Protein AF-A0A970XWB8-F1 (afdb_monomer)

Structure (mmCIF, N/CA/C/O backbone):
data_AF-A0A970XWB8-F1
#
_entry.id   AF-A0A970XWB8-F1
#
loop_
_atom_site.group_PDB
_atom_site.id
_atom_site.type_symbol
_atom_site.label_atom_id
_atom_site.label_alt_id
_atom_site.label_comp_id
_atom_site.label_asym_id
_atom_site.label_entity_id
_atom_site.label_seq_id
_atom_site.pdbx_PDB_ins_code
_atom_site.Cartn_x
_atom_site.Cartn_y
_atom_site.Cartn_z
_atom_site.occupancy
_atom_site.B_iso_or_equiv
_atom_site.auth_seq_id
_atom_site.auth_comp_id
_atom_site.auth_asym_id
_atom_site.auth_atom_id
_atom_site.pdbx_PDB_model_num
ATOM 1 N N . ILE A 1 1 ? -3.480 -6.942 6.965 1.00 97.00 1 ILE A N 1
ATOM 2 C CA . ILE A 1 1 ? -2.243 -6.229 7.371 1.00 97.00 1 ILE A CA 1
ATOM 3 C C . ILE A 1 1 ? -1.103 -6.768 6.522 1.00 97.00 1 ILE A C 1
ATOM 5 O O . ILE A 1 1 ? -0.975 -7.986 6.450 1.00 97.00 1 ILE A O 1
ATOM 9 N N . ILE A 1 2 ? -0.336 -5.912 5.849 1.00 97.88 2 ILE A N 1
ATOM 10 C CA . ILE A 1 2 ? 0.740 -6.326 4.931 1.00 97.88 2 ILE A CA 1
ATOM 11 C C . ILE A 1 2 ? 1.904 -5.331 4.969 1.00 97.88 2 ILE A C 1
ATOM 13 O O . ILE A 1 2 ? 1.704 -4.161 5.289 1.00 97.88 2 ILE A O 1
ATOM 17 N N . GLU A 1 3 ? 3.121 -5.783 4.676 1.00 97.56 3 GLU A N 1
ATOM 18 C CA . GLU A 1 3 ? 4.267 -4.881 4.557 1.00 97.56 3 GLU A CA 1
ATOM 19 C C . GLU A 1 3 ? 4.194 -4.037 3.277 1.00 97.56 3 GLU A C 1
ATOM 21 O O . GLU A 1 3 ? 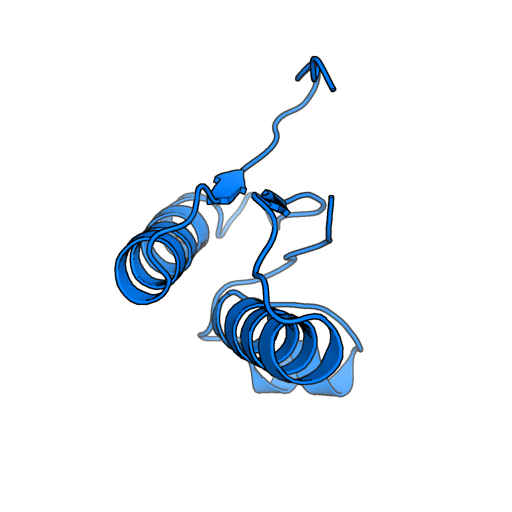3.699 -4.505 2.252 1.00 97.56 3 GLU A O 1
ATOM 26 N N . VAL A 1 4 ? 4.668 -2.794 3.358 1.00 98.06 4 VAL A N 1
ATOM 27 C CA . VAL A 1 4 ? 5.016 -1.952 2.208 1.00 98.06 4 VAL A CA 1
ATOM 28 C C . VAL A 1 4 ? 6.248 -1.157 2.614 1.00 98.06 4 VAL A C 1
ATOM 30 O O . VAL A 1 4 ? 6.136 -0.168 3.333 1.00 98.06 4 VAL A O 1
ATOM 33 N N . THR A 1 5 ? 7.434 -1.609 2.211 1.00 97.44 5 THR A N 1
ATOM 34 C CA . THR A 1 5 ? 8.700 -1.055 2.715 1.00 97.44 5 THR A CA 1
ATOM 35 C C . THR A 1 5 ? 9.186 0.200 1.998 1.00 97.44 5 THR A C 1
ATOM 37 O O . THR A 1 5 ? 9.795 1.061 2.638 1.00 97.44 5 THR A O 1
ATOM 40 N N . SER A 1 6 ? 8.929 0.344 0.698 1.00 97.62 6 SER A N 1
ATOM 41 C CA . SER A 1 6 ? 9.477 1.452 -0.099 1.00 97.62 6 SER A CA 1
ATOM 42 C C . SER A 1 6 ? 8.465 2.038 -1.083 1.00 97.62 6 SER A C 1
ATOM 44 O O . SER A 1 6 ? 7.383 1.489 -1.273 1.00 97.62 6 SER A O 1
ATOM 46 N N . SER A 1 7 ? 8.824 3.157 -1.714 1.00 98.00 7 SER A N 1
ATOM 47 C CA . SER A 1 7 ? 8.044 3.763 -2.799 1.00 98.00 7 SER A CA 1
ATOM 48 C C . SER A 1 7 ? 8.234 3.031 -4.127 1.00 98.00 7 SER A C 1
ATOM 50 O O . SER A 1 7 ? 9.210 2.300 -4.320 1.00 98.00 7 SER A O 1
ATOM 52 N N . ASP A 1 8 ? 7.346 3.290 -5.085 1.00 98.38 8 ASP A N 1
ATOM 53 C CA . ASP A 1 8 ? 7.360 2.665 -6.417 1.00 98.38 8 ASP A CA 1
ATOM 54 C C . ASP A 1 8 ? 8.634 2.950 -7.216 1.00 98.38 8 ASP A C 1
ATOM 56 O O . ASP A 1 8 ? 9.021 2.177 -8.093 1.00 98.38 8 ASP A O 1
ATOM 60 N N . LYS A 1 9 ? 9.360 4.018 -6.864 1.00 98.12 9 LYS A N 1
ATOM 61 C CA . LYS A 1 9 ? 10.693 4.304 -7.412 1.00 98.12 9 LYS A CA 1
ATOM 62 C C . LYS A 1 9 ? 11.679 3.143 -7.202 1.00 98.12 9 LYS A C 1
ATOM 64 O O . LYS A 1 9 ? 12.641 3.022 -7.955 1.00 98.12 9 LYS A O 1
ATOM 69 N N . TYR A 1 10 ? 11.460 2.316 -6.183 1.00 97.75 10 TYR A N 1
ATOM 70 C CA . TYR A 1 10 ? 12.318 1.193 -5.811 1.00 97.75 10 TYR A CA 1
ATOM 71 C C . TYR A 1 10 ? 11.709 -0.168 -6.178 1.00 97.75 10 TYR A C 1
ATOM 73 O O . TYR A 1 10 ? 12.096 -1.174 -5.589 1.00 97.75 10 TYR A O 1
ATOM 81 N N . LEU A 1 11 ? 10.789 -0.220 -7.149 1.00 98.12 11 LEU A N 1
ATOM 82 C CA . LEU A 1 11 ? 10.106 -1.446 -7.578 1.00 98.12 11 LEU A CA 1
ATOM 83 C C . LEU A 1 11 ? 11.063 -2.626 -7.810 1.00 98.12 11 LEU A C 1
ATOM 85 O O . LEU A 1 11 ? 10.835 -3.711 -7.277 1.00 98.12 11 LEU A O 1
ATOM 89 N N . ASP A 1 12 ? 12.140 -2.416 -8.568 1.00 98.25 12 ASP A N 1
ATOM 90 C CA . ASP A 1 12 ? 13.095 -3.484 -8.890 1.00 98.25 12 ASP A CA 1
ATOM 91 C C . ASP A 1 12 ? 13.824 -3.994 -7.643 1.00 98.25 12 ASP A C 1
ATOM 93 O O . ASP A 1 12 ? 13.971 -5.200 -7.458 1.00 98.25 12 ASP A O 1
ATOM 97 N N . PHE A 1 13 ? 14.205 -3.085 -6.741 1.00 97.12 13 PHE A N 1
ATOM 98 C CA . PHE A 1 13 ? 14.797 -3.447 -5.455 1.00 97.12 13 PHE A CA 1
ATOM 99 C C . PHE A 1 13 ? 13.813 -4.252 -4.598 1.00 97.12 13 PHE A C 1
ATOM 101 O O . PHE A 1 13 ? 14.192 -5.278 -4.037 1.00 97.12 13 PHE A O 1
ATOM 108 N N . CYS A 1 14 ? 12.552 -3.819 -4.520 1.00 97.69 14 CYS A N 1
ATOM 109 C CA . CYS A 1 14 ? 11.516 -4.529 -3.778 1.00 97.69 14 CYS A CA 1
ATOM 110 C C . CYS A 1 14 ? 11.313 -5.945 -4.337 1.00 97.69 14 CYS A C 1
ATOM 112 O O . CYS A 1 14 ? 11.372 -6.909 -3.576 1.00 97.69 14 CYS A O 1
ATOM 114 N N . LYS A 1 15 ? 11.211 -6.098 -5.664 1.00 97.56 15 LYS A N 1
ATOM 115 C CA . LYS A 1 15 ? 11.127 -7.412 -6.324 1.00 97.56 15 LYS A CA 1
ATOM 116 C C . LYS A 1 15 ? 12.341 -8.294 -6.028 1.00 97.56 15 LYS A C 1
ATOM 118 O O . LYS A 1 15 ? 12.173 -9.459 -5.685 1.00 97.56 15 LYS A O 1
ATOM 123 N N . GLU A 1 16 ? 13.553 -7.752 -6.148 1.00 98.19 16 GLU A N 1
ATOM 124 C CA . GLU A 1 16 ? 1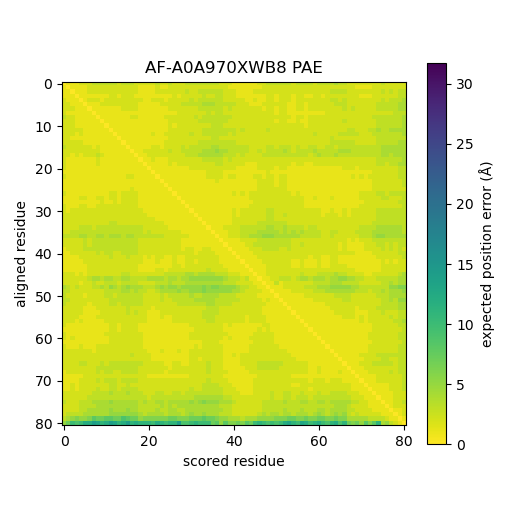4.794 -8.508 -5.939 1.00 98.19 16 GLU A CA 1
ATOM 125 C C . GLU A 1 16 ? 14.959 -8.963 -4.481 1.00 98.19 16 GLU A C 1
ATOM 127 O O . GLU A 1 16 ? 15.435 -10.068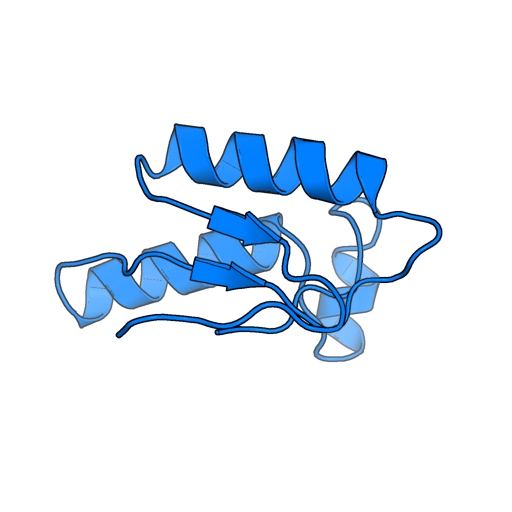 -4.222 1.00 98.19 16 GLU A O 1
ATOM 132 N N . LYS A 1 17 ? 14.581 -8.114 -3.519 1.00 97.25 17 LYS A N 1
ATOM 133 C CA . LYS A 1 17 ? 14.754 -8.388 -2.084 1.00 97.25 17 LYS A CA 1
ATOM 134 C C . LYS A 1 17 ? 13.549 -9.055 -1.424 1.00 97.25 17 LYS A C 1
ATOM 136 O O . LYS A 1 17 ? 13.657 -9.445 -0.266 1.00 97.25 17 LYS A O 1
ATOM 141 N N . GLY A 1 18 ? 12.440 -9.217 -2.145 1.00 96.44 18 GLY A N 1
ATOM 142 C CA . GLY A 1 18 ? 11.208 -9.791 -1.605 1.00 96.44 18 GLY A CA 1
ATOM 143 C C . GLY A 1 18 ? 10.450 -8.842 -0.671 1.00 96.44 18 GLY A C 1
ATOM 144 O O . GLY A 1 18 ? 9.800 -9.309 0.257 1.00 96.44 18 GLY A O 1
ATOM 145 N N . HIS A 1 19 ? 10.553 -7.534 -0.911 1.00 97.81 19 HIS A N 1
ATOM 146 C CA . HIS A 1 19 ? 9.777 -6.494 -0.233 1.00 97.81 19 HIS A CA 1
ATOM 147 C C . HIS A 1 19 ? 8.639 -5.981 -1.112 1.00 97.81 19 HIS A C 1
ATOM 149 O O . HIS A 1 19 ? 8.620 -6.202 -2.324 1.00 97.81 19 HIS A O 1
ATOM 155 N N . MET A 1 20 ? 7.717 -5.230 -0.515 1.00 98.19 20 MET A N 1
ATOM 156 C CA . MET A 1 20 ? 6.608 -4.609 -1.226 1.00 98.19 20 MET A CA 1
ATOM 157 C C . MET A 1 20 ? 6.835 -3.111 -1.449 1.00 98.19 20 MET A C 1
ATOM 159 O O . MET A 1 20 ? 7.533 -2.412 -0.707 1.00 98.19 20 MET A O 1
ATOM 163 N N . CYS A 1 21 ? 6.205 -2.615 -2.505 1.00 98.44 21 CYS A N 1
ATOM 164 C CA . CYS A 1 21 ? 5.938 -1.204 -2.759 1.00 98.44 21 CYS A CA 1
ATOM 165 C C . CYS A 1 21 ? 4.461 -1.067 -3.190 1.00 98.44 21 CYS A C 1
ATOM 167 O O . CYS A 1 21 ? 3.818 -2.093 -3.445 1.00 98.44 21 CYS A O 1
ATOM 169 N N . PRO A 1 22 ? 3.894 0.146 -3.268 1.00 98.62 22 PRO A N 1
ATOM 170 C CA . PRO A 1 22 ? 2.488 0.353 -3.635 1.00 98.62 22 PRO A CA 1
ATOM 171 C C . PRO A 1 22 ? 2.048 -0.358 -4.930 1.00 98.62 22 PRO A C 1
ATOM 173 O O . PRO A 1 22 ? 0.996 -0.996 -4.955 1.00 98.62 22 PRO A O 1
ATOM 176 N N . ALA A 1 23 ? 2.870 -0.346 -5.979 1.00 98.62 23 ALA A N 1
ATOM 177 C CA . ALA A 1 23 ? 2.599 -1.039 -7.236 1.00 98.62 23 ALA A CA 1
ATOM 178 C C . ALA A 1 23 ? 2.507 -2.564 -7.060 1.00 98.62 23 ALA A C 1
ATOM 180 O O . ALA A 1 23 ? 1.588 -3.188 -7.588 1.00 98.62 23 ALA A O 1
ATOM 181 N N . LEU A 1 24 ? 3.407 -3.162 -6.271 1.00 98.69 24 LEU A N 1
ATOM 182 C CA . LEU A 1 24 ? 3.354 -4.594 -5.953 1.00 98.69 24 LEU A CA 1
ATOM 183 C C . LEU A 1 24 ? 2.138 -4.932 -5.090 1.00 98.69 24 LEU A C 1
ATOM 185 O O . LEU A 1 24 ? 1.487 -5.947 -5.321 1.00 98.69 24 LEU A O 1
ATOM 189 N N . LEU A 1 25 ? 1.794 -4.068 -4.129 1.00 98.69 25 LEU A N 1
ATOM 190 C CA . LEU A 1 25 ? 0.583 -4.230 -3.327 1.00 98.69 25 LEU A CA 1
ATOM 191 C C . LEU A 1 25 ? -0.656 -4.264 -4.227 1.00 98.69 25 LEU A C 1
ATOM 193 O O . LEU A 1 25 ? -1.497 -5.146 -4.070 1.00 98.69 25 LEU A O 1
ATOM 197 N N . LYS A 1 26 ? -0.749 -3.354 -5.201 1.00 98.75 26 LYS A N 1
ATOM 198 C CA . LYS A 1 26 ? -1.847 -3.348 -6.171 1.00 98.75 26 LYS A CA 1
ATOM 199 C C . LYS A 1 26 ? -1.935 -4.663 -6.947 1.00 98.75 26 LYS A C 1
ATOM 201 O O . LYS A 1 26 ? -3.024 -5.225 -7.059 1.00 98.75 26 LYS A O 1
ATOM 206 N N . GLU A 1 27 ? -0.812 -5.153 -7.474 1.00 98.50 27 GLU A N 1
ATOM 207 C CA . GLU A 1 27 ? -0.769 -6.429 -8.201 1.00 98.50 27 GLU A CA 1
ATOM 208 C C . GLU A 1 27 ? -1.301 -7.586 -7.340 1.00 98.50 27 GLU A C 1
ATOM 210 O O . GLU A 1 27 ? -2.142 -8.362 -7.797 1.00 98.50 27 GLU A O 1
ATOM 215 N N . GLU A 1 28 ? -0.875 -7.669 -6.079 1.00 98.19 28 GLU A N 1
ATOM 216 C CA . GLU A 1 28 ? -1.319 -8.717 -5.155 1.00 98.19 28 GLU A CA 1
ATOM 217 C C . GLU A 1 28 ? -2.799 -8.591 -4.769 1.00 98.19 28 GLU A C 1
ATOM 219 O O . GLU A 1 28 ? -3.504 -9.599 -4.699 1.00 98.19 28 GLU A O 1
ATOM 224 N N . LEU A 1 29 ? -3.318 -7.375 -4.583 1.00 98.50 29 LEU A N 1
ATOM 225 C CA . LEU A 1 29 ? -4.739 -7.153 -4.288 1.00 98.50 29 LEU A CA 1
ATOM 226 C C . LEU A 1 29 ? -5.641 -7.524 -5.470 1.00 98.50 29 LEU A C 1
ATOM 228 O O . LEU A 1 29 ? -6.700 -8.126 -5.277 1.00 98.50 29 LEU A O 1
ATOM 232 N N . LEU A 1 30 ? -5.213 -7.226 -6.698 1.00 98.62 30 LEU A N 1
ATOM 233 C CA . LEU A 1 30 ? -5.923 -7.652 -7.903 1.00 98.62 30 LEU A CA 1
ATOM 234 C C . LEU A 1 30 ? -5.915 -9.179 -8.036 1.00 98.62 30 LEU A C 1
ATOM 236 O O . LEU A 1 30 ? -6.968 -9.772 -8.258 1.00 98.62 30 LEU A O 1
ATOM 240 N N . ARG A 1 31 ? -4.772 -9.837 -7.797 1.00 98.50 31 ARG A N 1
ATOM 241 C CA . ARG A 1 31 ? -4.699 -11.309 -7.756 1.00 98.50 31 ARG A CA 1
ATOM 242 C C . ARG A 1 31 ? -5.604 -11.892 -6.673 1.00 98.50 31 ARG A C 1
ATOM 244 O O . ARG A 1 31 ? -6.298 -12.878 -6.916 1.00 98.50 31 ARG A O 1
ATOM 251 N N . HIS A 1 32 ? -5.630 -11.282 -5.489 1.00 98.19 32 HIS A N 1
ATOM 252 C CA . HIS A 1 32 ? -6.525 -11.686 -4.409 1.00 98.19 32 HIS A CA 1
ATOM 253 C C . HIS A 1 32 ? -7.991 -11.600 -4.844 1.00 98.19 32 HIS A C 1
ATOM 255 O O . HIS A 1 32 ? -8.738 -12.559 -4.648 1.00 98.19 32 HIS A O 1
ATOM 261 N N . ARG A 1 33 ? -8.398 -10.499 -5.489 1.00 98.12 33 ARG A N 1
ATOM 262 C CA . ARG A 1 33 ? -9.743 -10.358 -6.061 1.00 98.12 33 ARG A CA 1
ATOM 263 C C . ARG A 1 33 ? -10.052 -11.469 -7.045 1.00 98.12 33 ARG A C 1
ATOM 265 O O . ARG A 1 33 ? -11.115 -12.070 -6.949 1.00 98.12 33 ARG A O 1
ATOM 272 N N . ASP A 1 34 ? -9.138 -11.761 -7.957 1.00 98.44 34 ASP A N 1
ATOM 273 C CA . ASP A 1 34 ? -9.372 -12.762 -8.994 1.00 98.44 34 ASP A CA 1
ATOM 274 C C . ASP A 1 34 ? -9.522 -14.173 -8.388 1.00 98.44 34 ASP A C 1
ATOM 276 O O . ASP A 1 34 ? -10.304 -14.984 -8.881 1.00 98.44 34 ASP A O 1
ATOM 280 N N . MET A 1 35 ? -8.847 -14.455 -7.266 1.00 98.38 35 MET A N 1
ATOM 281 C CA . MET A 1 35 ? -8.957 -15.730 -6.544 1.00 98.38 35 MET A CA 1
ATOM 282 C C . MET A 1 35 ? -10.143 -15.815 -5.571 1.00 98.38 35 MET A C 1
ATOM 284 O O . MET A 1 35 ? -10.607 -16.916 -5.270 1.00 98.38 35 MET A O 1
ATOM 288 N N . ARG A 1 36 ? -10.590 -14.690 -4.999 1.00 98.00 36 ARG A N 1
ATOM 289 C CA . ARG A 1 36 ? -11.525 -14.665 -3.853 1.00 98.00 36 ARG A CA 1
ATOM 290 C C . ARG A 1 36 ? -12.834 -13.935 -4.135 1.00 98.00 36 ARG A C 1
ATOM 292 O O . ARG A 1 36 ? -13.765 -14.047 -3.346 1.00 98.00 36 ARG A O 1
ATOM 299 N N . GLY A 1 37 ? -12.914 -13.198 -5.236 1.00 98.00 37 GLY A N 1
ATOM 300 C CA . GLY A 1 37 ? -14.060 -12.380 -5.625 1.00 98.00 37 GLY A CA 1
ATOM 301 C C . GLY A 1 37 ? -14.150 -11.021 -4.922 1.00 98.00 37 GLY A C 1
ATOM 302 O O . GLY A 1 37 ? -15.105 -10.293 -5.172 1.00 98.00 37 GLY A O 1
ATOM 303 N N . TYR A 1 38 ? -13.191 -10.659 -4.061 1.00 97.50 38 TYR A N 1
ATOM 304 C CA . TYR A 1 38 ? -13.182 -9.382 -3.337 1.00 97.50 38 TYR A CA 1
ATOM 305 C C . TYR A 1 38 ? -11.762 -8.886 -3.032 1.00 97.50 38 TYR A C 1
ATOM 307 O O . TYR A 1 38 ? -10.807 -9.669 -3.007 1.00 97.50 38 TYR A O 1
ATOM 315 N N . ILE A 1 39 ? -11.638 -7.586 -2.761 1.00 98.00 39 ILE A N 1
ATOM 316 C CA . ILE A 1 39 ? -10.422 -6.959 -2.234 1.00 98.00 39 ILE A CA 1
ATOM 317 C C . ILE A 1 39 ? -10.707 -6.540 -0.783 1.00 98.00 39 ILE A C 1
ATOM 319 O O . ILE A 1 39 ? -11.724 -5.886 -0.558 1.00 98.00 39 ILE A O 1
ATOM 323 N N . PRO A 1 40 ? -9.894 -6.951 0.207 1.00 96.88 40 PRO A N 1
ATOM 324 C CA . PRO A 1 40 ? -10.070 -6.511 1.588 1.00 96.88 40 PRO A CA 1
ATOM 325 C C . PRO A 1 40 ? -9.568 -5.076 1.773 1.00 96.88 40 PRO A C 1
ATOM 327 O O . PRO A 1 40 ? -8.663 -4.646 1.058 1.00 96.88 40 PRO A O 1
ATOM 330 N N . ASP A 1 41 ? -10.069 -4.389 2.799 1.00 96.94 41 ASP A N 1
ATOM 331 C CA . ASP A 1 41 ? -9.397 -3.197 3.315 1.00 96.94 41 ASP A CA 1
ATOM 332 C C . ASP A 1 41 ? -8.005 -3.561 3.851 1.00 96.94 41 ASP A C 1
ATOM 334 O O . ASP A 1 41 ? -7.763 -4.655 4.385 1.00 96.94 41 ASP A O 1
ATOM 338 N N . VAL A 1 42 ? -7.058 -2.642 3.681 1.00 98.06 42 VAL A N 1
ATOM 339 C CA . VAL A 1 42 ? -5.638 -2.892 3.913 1.00 98.06 42 VAL A CA 1
ATOM 340 C C . VAL A 1 42 ? -5.084 -1.928 4.946 1.00 98.06 42 VAL A C 1
ATOM 342 O O . VAL A 1 42 ? -5.302 -0.725 4.895 1.00 98.06 42 VAL A O 1
ATOM 345 N N . VAL A 1 43 ? -4.268 -2.471 5.846 1.00 98.06 43 VAL A N 1
ATOM 346 C CA . VAL A 1 43 ? -3.394 -1.697 6.729 1.00 98.06 43 VAL A CA 1
ATOM 347 C C . VAL A 1 43 ? -1.948 -2.058 6.395 1.00 98.06 43 VAL A C 1
ATOM 349 O O . VAL A 1 43 ? -1.587 -3.241 6.464 1.00 98.06 43 VAL A O 1
ATOM 352 N N . THR A 1 44 ? -1.136 -1.070 6.015 1.00 98.06 44 THR A N 1
ATOM 353 C CA . THR A 1 44 ? 0.272 -1.249 5.631 1.00 98.06 44 THR A CA 1
ATOM 354 C C . THR A 1 44 ? 1.215 -1.004 6.808 1.00 98.06 44 THR A C 1
ATOM 356 O O . THR A 1 44 ? 1.002 -0.075 7.587 1.00 98.06 44 THR A O 1
ATOM 359 N N . VAL A 1 45 ? 2.275 -1.807 6.922 1.00 97.69 45 VAL A N 1
ATOM 360 C CA . VAL A 1 45 ? 3.311 -1.717 7.973 1.00 97.69 45 VAL A CA 1
ATOM 361 C C . VAL A 1 45 ? 4.730 -1.785 7.381 1.00 97.69 45 VAL A C 1
ATOM 363 O O . VAL A 1 45 ? 4.896 -2.034 6.190 1.00 97.69 45 VAL A O 1
ATOM 366 N N . HIS A 1 46 ? 5.758 -1.615 8.226 1.00 96.31 46 HIS A N 1
ATOM 367 C CA . HIS A 1 46 ? 7.180 -1.777 7.871 1.00 96.31 46 HIS A CA 1
ATOM 368 C C . HIS A 1 46 ? 7.708 -0.761 6.834 1.00 96.31 46 HIS A C 1
ATOM 370 O O . HIS A 1 46 ? 8.550 -1.089 6.000 1.00 96.31 46 HIS A O 1
ATOM 376 N N . MET A 1 47 ? 7.224 0.483 6.902 1.00 94.69 47 MET A N 1
ATOM 377 C CA . MET A 1 47 ? 7.606 1.555 5.980 1.00 94.69 47 MET A CA 1
ATOM 378 C C . MET A 1 47 ? 8.994 2.127 6.285 1.00 94.69 47 MET A C 1
ATOM 380 O O . MET A 1 47 ? 9.371 2.338 7.440 1.00 94.69 47 MET A O 1
ATOM 384 N N . ASN A 1 48 ? 9.726 2.492 5.233 1.00 93.69 48 ASN A N 1
ATOM 385 C CA . ASN A 1 48 ? 10.893 3.350 5.359 1.00 93.69 48 ASN A CA 1
ATOM 386 C C . ASN A 1 48 ? 10.460 4.788 5.686 1.00 93.69 48 ASN A C 1
ATOM 388 O O . ASN A 1 48 ? 9.932 5.498 4.829 1.00 93.69 48 ASN A O 1
ATOM 392 N N . LYS A 1 49 ? 10.760 5.241 6.908 1.00 92.00 49 LYS A N 1
ATOM 393 C CA . LYS A 1 49 ? 10.431 6.588 7.407 1.00 92.00 49 LYS A CA 1
ATOM 394 C C . LYS A 1 49 ? 10.866 7.723 6.470 1.00 92.00 49 LYS A C 1
ATOM 396 O O . LYS A 1 49 ? 10.190 8.740 6.388 1.00 92.00 49 LYS A O 1
ATOM 401 N N . MET A 1 50 ? 11.971 7.563 5.739 1.00 96.06 50 MET A N 1
ATOM 402 C CA . MET A 1 50 ? 12.471 8.597 4.820 1.00 96.06 50 MET A CA 1
ATOM 403 C C . MET A 1 50 ? 11.612 8.765 3.559 1.00 96.06 50 MET A C 1
ATOM 405 O O . MET A 1 50 ? 11.787 9.739 2.831 1.00 96.06 50 MET A O 1
ATOM 409 N N . LEU A 1 51 ? 10.725 7.811 3.273 1.00 96.12 51 LEU A N 1
ATOM 410 C CA . LEU A 1 51 ? 9.889 7.771 2.073 1.00 96.12 51 LEU A CA 1
ATOM 411 C C . LEU A 1 51 ? 8.392 7.852 2.394 1.00 96.12 51 LEU A C 1
ATOM 413 O O . LEU A 1 51 ? 7.579 7.759 1.476 1.00 96.12 51 LEU A O 1
ATOM 417 N N . GLU A 1 52 ? 8.029 8.039 3.663 1.00 93.88 52 GLU A N 1
ATOM 418 C CA . GLU A 1 52 ? 6.656 7.889 4.149 1.00 93.88 52 GLU A CA 1
ATOM 419 C C . GLU A 1 52 ? 5.655 8.773 3.390 1.00 93.88 52 GLU A C 1
ATOM 421 O O . GLU A 1 52 ? 4.653 8.266 2.893 1.00 93.88 52 GLU A O 1
ATOM 426 N N . ASP A 1 53 ? 5.954 10.062 3.199 1.00 95.50 53 ASP A N 1
ATOM 427 C CA . ASP A 1 53 ? 5.075 10.990 2.469 1.00 95.50 53 ASP A CA 1
ATOM 428 C C . ASP A 1 53 ? 4.850 10.557 1.016 1.00 95.50 53 ASP A C 1
ATOM 430 O O . ASP A 1 53 ? 3.738 10.617 0.487 1.00 95.50 53 ASP A O 1
ATOM 434 N N . LYS A 1 54 ? 5.914 10.079 0.361 1.00 97.38 54 LYS A N 1
ATOM 435 C CA . LYS A 1 54 ? 5.844 9.603 -1.022 1.00 97.38 54 LYS A CA 1
ATOM 436 C C . LYS A 1 54 ? 5.006 8.335 -1.118 1.00 97.38 54 LYS A C 1
ATOM 438 O O . LYS A 1 54 ? 4.145 8.242 -1.989 1.00 97.38 54 LYS A O 1
ATOM 443 N N . MET A 1 55 ? 5.225 7.405 -0.196 1.00 97.38 55 MET A N 1
ATOM 444 C CA . MET A 1 55 ? 4.462 6.166 -0.105 1.00 97.38 55 MET A CA 1
ATOM 445 C C . MET A 1 55 ? 2.997 6.436 0.228 1.00 97.38 55 MET A C 1
ATOM 447 O O . MET A 1 55 ? 2.128 5.786 -0.335 1.00 97.38 55 MET A O 1
ATOM 451 N N . ARG A 1 56 ? 2.695 7.423 1.078 1.00 97.12 56 ARG A N 1
ATOM 452 C CA . ARG A 1 56 ? 1.321 7.817 1.412 1.00 97.12 56 ARG A CA 1
ATOM 453 C C . ARG A 1 56 ? 0.557 8.280 0.173 1.00 97.12 56 ARG A C 1
ATOM 455 O O . ARG A 1 56 ? -0.568 7.844 -0.031 1.00 97.12 56 ARG A O 1
ATOM 462 N N . MET A 1 57 ? 1.178 9.099 -0.679 1.00 98.25 57 MET A N 1
ATOM 463 C CA . MET A 1 57 ? 0.571 9.518 -1.951 1.00 98.25 57 MET A CA 1
ATOM 464 C C . MET A 1 57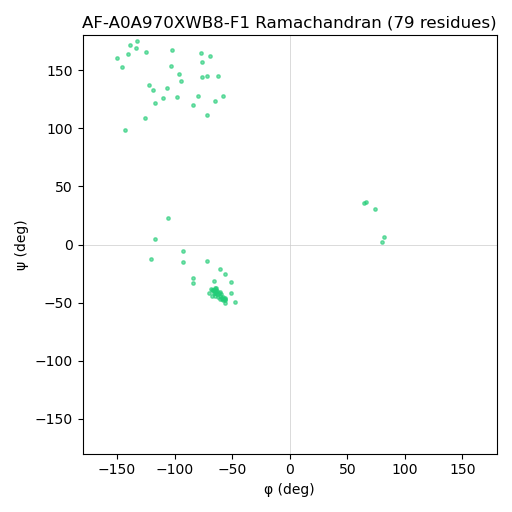 ? 0.353 8.345 -2.915 1.00 98.25 57 MET A C 1
ATOM 466 O O . MET A 1 57 ? -0.683 8.265 -3.566 1.00 98.25 57 MET A O 1
ATOM 470 N N . GLU A 1 58 ? 1.318 7.433 -3.019 1.00 98.62 58 GLU A N 1
ATOM 471 C CA . GLU A 1 58 ? 1.222 6.275 -3.917 1.00 98.62 58 GLU A CA 1
ATOM 472 C C . GLU A 1 58 ? 0.178 5.258 -3.433 1.00 98.62 58 GLU A C 1
ATOM 474 O O . GLU A 1 58 ? -0.6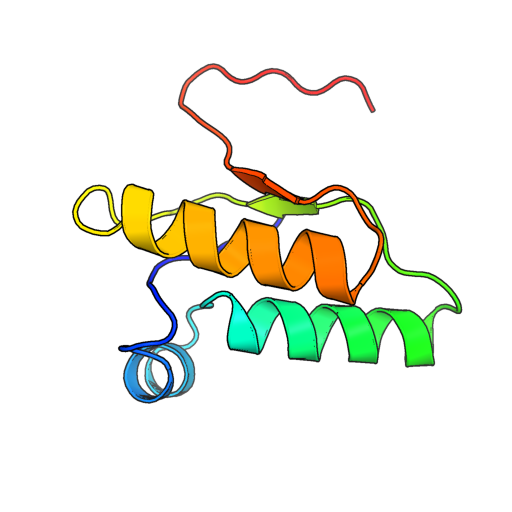27 4.777 -4.226 1.00 98.62 58 GLU A O 1
ATOM 479 N N . LEU A 1 59 ? 0.118 4.988 -2.127 1.00 98.56 59 LEU A N 1
ATOM 480 C CA . LEU A 1 59 ? -0.918 4.148 -1.524 1.00 98.56 59 LEU A CA 1
ATOM 481 C C . LEU A 1 59 ? -2.306 4.775 -1.661 1.00 98.56 59 LEU A C 1
ATOM 483 O O . LEU A 1 59 ? -3.262 4.055 -1.936 1.00 98.56 59 LEU A O 1
ATOM 487 N N . GLN A 1 60 ? -2.416 6.100 -1.533 1.00 98.56 60 GLN A N 1
ATOM 488 C CA . GLN A 1 60 ? -3.667 6.816 -1.783 1.00 98.56 60 GLN A CA 1
ATOM 489 C C . GLN A 1 60 ? -4.124 6.650 -3.239 1.00 98.56 60 GLN A C 1
ATOM 491 O O . GLN A 1 60 ? -5.297 6.385 -3.481 1.00 98.56 60 GLN A O 1
ATOM 496 N N . ALA A 1 61 ? -3.207 6.719 -4.207 1.00 98.69 61 ALA A N 1
ATOM 497 C CA . ALA A 1 61 ? -3.547 6.474 -5.606 1.00 98.69 61 ALA A CA 1
ATOM 498 C C . ALA A 1 61 ? -4.041 5.033 -5.842 1.00 98.69 61 ALA A C 1
ATOM 500 O O . ALA A 1 61 ? -5.011 4.830 -6.565 1.00 98.69 61 ALA A O 1
ATOM 501 N N . VAL A 1 62 ? -3.423 4.032 -5.201 1.00 98.69 62 VAL A N 1
ATOM 502 C CA . VAL A 1 62 ? -3.890 2.632 -5.275 1.00 98.69 62 VAL A CA 1
ATOM 503 C C . VAL A 1 62 ? -5.260 2.463 -4.608 1.00 98.69 62 VAL A C 1
ATOM 505 O O . VAL A 1 62 ? -6.121 1.775 -5.150 1.00 98.69 62 VAL A O 1
ATOM 508 N N . SER A 1 63 ? -5.468 3.100 -3.456 1.00 98.69 63 SER A N 1
ATOM 509 C CA . SER A 1 63 ? -6.740 3.132 -2.725 1.00 98.69 63 SER A CA 1
ATOM 510 C C . SER A 1 63 ? -7.875 3.658 -3.609 1.00 98.69 63 SER A C 1
ATOM 512 O O . SER A 1 63 ? -8.894 2.989 -3.783 1.00 98.69 63 SER A O 1
ATOM 514 N N . GLU A 1 64 ? -7.655 4.800 -4.267 1.00 98.56 64 GLU A N 1
ATOM 515 C CA . GLU A 1 64 ? -8.606 5.412 -5.202 1.00 98.56 64 GLU A CA 1
ATOM 516 C C . GLU A 1 64 ? -8.847 4.551 -6.448 1.00 98.56 64 GLU A C 1
ATOM 518 O O . GLU A 1 64 ? -9.990 4.398 -6.875 1.00 98.56 64 GLU A O 1
ATOM 523 N N . GLU A 1 65 ? -7.792 3.961 -7.019 1.00 98.44 65 GLU A N 1
ATOM 524 C CA . GLU A 1 65 ? -7.893 3.102 -8.205 1.00 98.44 65 GLU A CA 1
ATOM 525 C C . GLU A 1 65 ? -8.706 1.829 -7.927 1.00 98.44 65 GLU A C 1
ATOM 527 O O . GLU A 1 65 ? -9.475 1.382 -8.780 1.00 98.44 65 GLU A O 1
ATOM 532 N N . LEU A 1 66 ? -8.542 1.237 -6.742 1.00 98.06 66 LEU A N 1
ATOM 533 C CA . LEU A 1 66 ? -9.203 -0.014 -6.367 1.00 98.06 66 LEU A CA 1
ATOM 534 C C . LEU A 1 66 ? -10.540 0.192 -5.643 1.00 98.06 66 LEU A C 1
ATOM 536 O O . LEU A 1 66 ? -11.311 -0.762 -5.537 1.00 98.06 66 LEU A O 1
ATOM 540 N N . GLY A 1 67 ? -10.823 1.404 -5.163 1.00 97.94 67 GLY A N 1
ATOM 541 C CA . GLY A 1 67 ? -12.038 1.725 -4.416 1.00 97.94 67 GLY A CA 1
ATOM 542 C C . GLY A 1 67 ? -12.122 1.027 -3.054 1.00 97.94 67 GLY A C 1
ATOM 543 O O . GLY A 1 67 ? -13.207 0.604 -2.661 1.00 97.94 67 GLY A O 1
ATOM 544 N N . ILE A 1 68 ? -10.992 0.877 -2.358 1.00 97.81 68 ILE A N 1
ATOM 545 C CA . ILE A 1 68 ? -10.883 0.226 -1.035 1.00 97.81 68 ILE A CA 1
ATOM 546 C C . ILE A 1 68 ? -10.221 1.164 -0.026 1.00 97.81 68 ILE A C 1
ATOM 548 O O . ILE A 1 68 ? -9.564 2.114 -0.433 1.00 97.81 68 ILE A O 1
ATOM 552 N N . SER A 1 69 ? -10.297 0.871 1.275 1.00 97.94 69 SER A N 1
ATOM 553 C CA . SER A 1 69 ? -9.459 1.568 2.254 1.00 97.94 69 SER A CA 1
ATOM 554 C C . SER A 1 69 ? -8.037 0.996 2.264 1.00 97.94 69 SER A C 1
ATOM 556 O O . SER A 1 69 ? -7.841 -0.212 2.416 1.00 97.94 69 SER A O 1
ATOM 558 N N . ILE A 1 70 ? -7.030 1.864 2.131 1.00 98.44 70 ILE A N 1
ATOM 559 C CA . ILE A 1 70 ? -5.622 1.532 2.390 1.00 98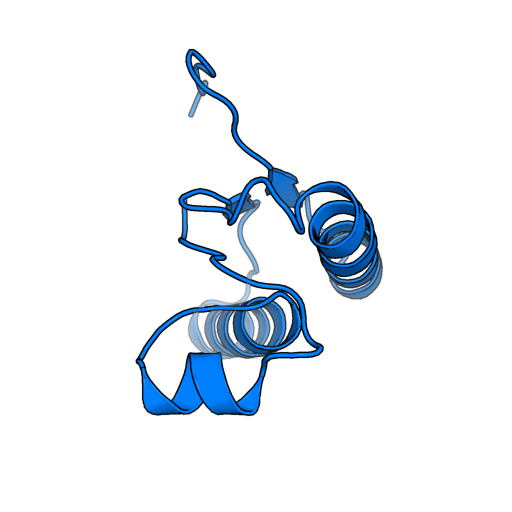.44 70 ILE A CA 1
ATOM 560 C C . ILE A 1 70 ? -5.067 2.529 3.402 1.00 98.44 70 ILE A C 1
ATOM 562 O O . ILE A 1 70 ? -4.828 3.694 3.088 1.00 98.44 70 ILE A O 1
ATOM 566 N N . GLU A 1 71 ? -4.827 2.058 4.620 1.00 96.88 71 GLU A N 1
ATOM 567 C CA . GLU A 1 71 ? -4.307 2.871 5.712 1.00 96.88 71 GLU A CA 1
ATOM 568 C C . GLU A 1 71 ? -2.848 2.548 6.006 1.00 96.88 71 GLU A C 1
ATOM 570 O O . GLU A 1 71 ? -2.459 1.392 6.167 1.00 96.88 71 GLU A O 1
ATOM 575 N N . MET A 1 72 ? -2.038 3.588 6.178 1.00 96.69 72 MET A N 1
ATOM 576 C CA . MET A 1 72 ? -0.684 3.430 6.689 1.00 96.69 72 MET A CA 1
ATOM 577 C C . MET A 1 72 ? -0.707 3.380 8.217 1.00 96.69 72 MET A C 1
ATOM 579 O O . MET A 1 72 ? -1.158 4.329 8.865 1.00 96.69 72 MET A O 1
ATOM 583 N N . ALA A 1 73 ? -0.234 2.276 8.797 1.00 96.81 73 ALA A N 1
ATOM 584 C CA . ALA A 1 73 ? -0.136 2.141 10.243 1.00 96.81 73 ALA A CA 1
ATOM 585 C C . ALA A 1 73 ? 0.937 3.063 10.834 1.00 96.81 73 ALA A C 1
ATOM 587 O O . ALA A 1 73 ? 1.849 3.519 10.149 1.00 96.81 73 ALA A O 1
ATOM 588 N N . PHE A 1 74 ? 0.847 3.286 12.138 1.00 94.19 74 PHE A N 1
ATOM 589 C CA . PHE A 1 74 ? 1.846 3.985 12.934 1.00 94.19 74 PHE A CA 1
ATOM 590 C C . PHE A 1 74 ? 1.984 3.283 14.287 1.00 94.19 74 PHE A C 1
ATOM 592 O O . PHE A 1 74 ? 1.145 2.459 14.664 1.00 94.19 74 PHE A O 1
ATOM 599 N N . GLU A 1 75 ? 3.065 3.576 15.002 1.00 94.25 75 GLU A N 1
ATOM 600 C CA . GLU A 1 75 ? 3.311 2.996 16.321 1.00 94.25 75 GLU A CA 1
ATOM 601 C C . GLU A 1 75 ? 2.156 3.313 17.283 1.00 94.25 75 GLU A C 1
ATOM 603 O O . GLU A 1 75 ? 1.752 4.465 17.423 1.00 94.25 75 GLU A O 1
ATOM 608 N N . GLY A 1 76 ? 1.605 2.281 17.926 1.00 96.44 76 GLY A N 1
ATOM 609 C CA . GLY A 1 76 ? 0.453 2.418 18.820 1.00 96.44 76 GLY A CA 1
ATOM 610 C C . GLY A 1 76 ? -0.915 2.455 18.129 1.00 96.44 76 GLY A C 1
ATOM 611 O O . GLY A 1 76 ? -1.913 2.662 18.811 1.00 96.44 76 GLY A O 1
ATOM 612 N N . LYS A 1 77 ? -1.005 2.242 16.806 1.00 94.44 77 LYS A N 1
ATOM 613 C CA . LYS A 1 77 ? -2.305 2.061 16.139 1.00 94.44 77 LYS A CA 1
ATOM 614 C C . LYS A 1 77 ? -2.979 0.776 16.629 1.00 94.44 77 LYS A C 1
ATOM 616 O O . LYS A 1 77 ? -2.436 -0.31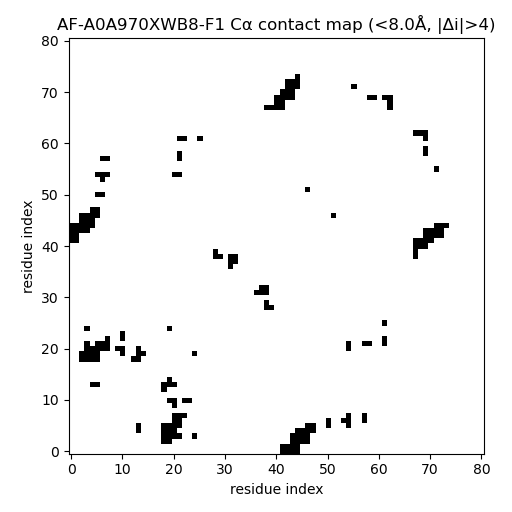6 16.468 1.00 94.44 77 LYS A O 1
ATOM 621 N N . GLU A 1 78 ? -4.188 0.919 17.153 1.00 96.31 78 GLU A N 1
ATOM 622 C CA . GLU A 1 78 ? -5.095 -0.184 17.470 1.00 96.31 78 GLU A CA 1
ATOM 623 C C . GLU A 1 78 ? -6.083 -0.391 16.314 1.00 96.31 78 GLU A C 1
ATOM 625 O O . GLU A 1 78 ? -6.451 0.558 15.614 1.00 96.31 78 GLU A O 1
ATOM 630 N N . LEU A 1 79 ? -6.472 -1.645 16.081 1.00 93.88 79 LEU A N 1
ATOM 631 C CA . LEU A 1 79 ? -7.443 -2.032 15.060 1.00 93.88 79 LEU A CA 1
ATOM 632 C C . LEU A 1 79 ? -8.638 -2.692 15.741 1.00 93.88 79 LEU A C 1
ATOM 634 O O . LEU A 1 79 ? -8.457 -3.588 16.564 1.00 93.88 79 LEU A O 1
ATOM 638 N N . GLU A 1 80 ? -9.838 -2.283 15.350 1.00 90.00 80 GLU A N 1
ATOM 639 C CA . GLU A 1 80 ? -11.077 -2.998 15.646 1.00 90.00 80 GLU A CA 1
ATOM 640 C C . GLU A 1 80 ? -11.422 -3.842 14.412 1.00 90.00 80 GLU A C 1
ATOM 642 O O . GLU A 1 80 ? -11.381 -3.328 13.291 1.00 90.00 80 GLU A O 1
ATOM 647 N N . ILE A 1 81 ? -11.642 -5.146 14.602 1.00 82.88 81 ILE A N 1
ATOM 648 C CA . ILE A 1 81 ? -11.741 -6.148 13.524 1.00 82.88 81 ILE A CA 1
ATOM 649 C C . ILE A 1 81 ? -13.065 -6.893 13.635 1.00 82.88 81 ILE A C 1
ATOM 651 O O . ILE A 1 81 ? -13.393 -7.312 14.768 1.00 82.88 81 ILE A O 1
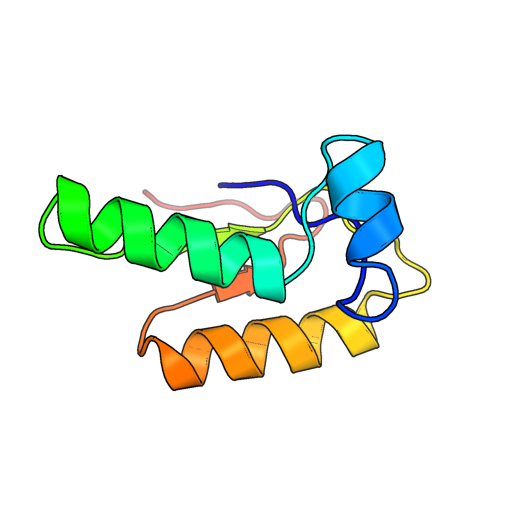#

Secondary structure (DSSP, 8-state):
-EE--S-GGGHHHHHHHT---HHHHHHHHHHHHHHHS----EEEE---GGGHHHHHHHHHHHHHHHTS-EEE--TT-----

pLDDT: mean 97.15, std 2.27, range [82.88, 98.75]

Foldseek 3Di:
DEEAAAEPVCVVVCVVVVHHYLVNVLVVQVVCCVVPVDGAAEEYDNYDPVCVVVRVVSNVVSCVVRVHHYHYDDPPDDDDD

Sequence (81 aa):
IIEVTSSDKYLDFCKEKGHMCPALLKEELLRHRDMRGYIPDVVTVHMNKMLEDKMRMELQAVSEELGISIEMAFEGKELEI

Radius of gyration: 12.26 Å; Cα contacts (8 Å, |Δi|>4): 105; chains: 1; bounding box: 29×27×28 Å

Solvent-accessible surface area (backbone atoms only — not comparable to full-atom values): 4719 Å² total; per-residue (Å²): 116,48,69,34,36,45,38,61,93,43,45,69,58,20,63,75,71,74,49,32,19,46,64,55,49,48,54,51,43,53,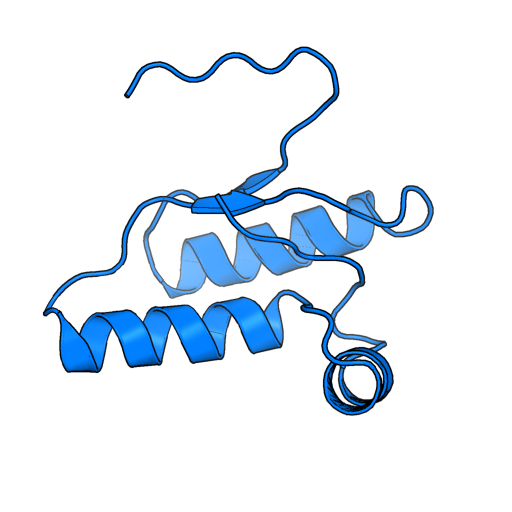51,42,20,76,75,68,78,49,69,77,71,40,38,34,38,74,59,42,78,94,41,45,72,60,33,51,54,46,36,47,51,49,20,64,75,70,72,47,58,60,43,78,63,57,94,88,68,82,82,90,131

Nearest PDB structures (foldseek):
  4gni-assembly3_A  TM=5.829E-01  e=1.422E+00  Thermochaetoides thermophila DSM 1495
  5im4-assembly1_V  TM=4.897E-01  e=8.790E-01  Candida albicans P37005
  7d19-assembly1_A  TM=5.668E-01  e=2.827E+00  Mus musculus
  5fpn-assembly2_B  TM=5.179E-01  e=4.573E+00  Homo sapiens

Mean predicted aligned error: 2.11 Å